Protein AF-A0A2D7Y1S4-F1 (afdb_monomer)

Nearest PDB structures (foldseek):
  1ub0-assembly1_A-2  TM=9.879E-01  e=4.379E-06  Thermus thermophilus
  8g1h-assembly1_A-2  TM=9.974E-01  e=3.949E-05  synthetic construct
  3rm5-assembly1_B  TM=9.360E-01  e=2.233E-04  Saccharomyces cerevisiae
  4c5j-assembly1_D  TM=8.909E-01  e=1.034E-03  Staphylococcus aureus subsp. aureus Mu50
  3mbj-assembly1_A  TM=7.329E-01  e=1.699E-02  Bacteroides thetaiotaomicron VPI-5482

Mean predicted aligned error: 2.5 Å

Foldseek 3Di:
DDDADDDDDPDLQCPCLVVQLVVQLVVCVVVVDDNVVSNNVSVVLSVVQQVPFPPDDPGRHHGHNCSVVDD

Structure (mmCIF, N/CA/C/O backbone):
data_AF-A0A2D7Y1S4-F1
#
_entry.id   AF-A0A2D7Y1S4-F1
#
loop_
_atom_site.group_PDB
_atom_site.id
_atom_site.type_symbol
_atom_site.label_atom_id
_atom_site.label_alt_id
_atom_site.label_comp_id
_atom_site.label_asym_id
_atom_site.label_entity_id
_atom_site.label_seq_id
_atom_site.pdbx_PDB_ins_code
_atom_site.Cartn_x
_atom_site.Cartn_y
_atom_site.Cartn_z
_atom_site.occupancy
_atom_site.B_iso_or_equiv
_atom_site.auth_seq_id
_atom_site.auth_comp_id
_atom_site.auth_asym_id
_atom_site.auth_atom_id
_atom_site.pdbx_PDB_model_num
ATOM 1 N N . MET A 1 1 ? 3.545 -4.514 21.934 1.00 73.00 1 MET A N 1
ATOM 2 C CA . MET A 1 1 ? 4.074 -4.172 20.599 1.00 73.00 1 MET A CA 1
ATOM 3 C C . MET A 1 1 ? 3.727 -5.337 19.698 1.00 73.00 1 MET A C 1
ATOM 5 O O . MET A 1 1 ? 4.128 -6.446 20.018 1.00 73.00 1 MET A O 1
ATOM 9 N N . GLU A 1 2 ? 2.890 -5.119 18.689 1.00 90.88 2 GLU A N 1
ATOM 10 C CA . GLU A 1 2 ? 2.515 -6.168 17.735 1.00 90.88 2 GLU A CA 1
ATOM 11 C C . GLU A 1 2 ? 3.478 -6.127 16.545 1.00 90.88 2 GLU A C 1
ATOM 13 O O . GLU A 1 2 ? 3.807 -5.043 16.065 1.00 90.88 2 GLU A O 1
ATOM 18 N N . ILE A 1 3 ? 3.933 -7.293 16.085 1.00 94.06 3 ILE A N 1
ATOM 19 C CA . ILE A 1 3 ? 4.749 -7.416 14.876 1.00 94.06 3 ILE A CA 1
ATOM 20 C C . ILE A 1 3 ? 3.829 -7.826 13.726 1.00 94.06 3 ILE A C 1
ATOM 22 O O . ILE A 1 3 ? 3.073 -8.788 13.838 1.00 94.06 3 ILE A O 1
ATOM 26 N N . MET A 1 4 ? 3.895 -7.086 12.620 1.00 95.88 4 MET A N 1
ATOM 27 C CA . MET A 1 4 ? 3.096 -7.321 11.421 1.00 95.88 4 MET A CA 1
ATOM 28 C C . MET A 1 4 ? 4.032 -7.636 10.251 1.00 95.88 4 MET A C 1
ATOM 30 O O . MET A 1 4 ? 4.694 -6.745 9.726 1.00 95.88 4 MET A O 1
ATOM 34 N N . GLU A 1 5 ? 4.076 -8.898 9.823 1.00 96.62 5 GLU A N 1
ATOM 35 C CA . GLU A 1 5 ? 5.031 -9.375 8.810 1.00 96.62 5 GLU A CA 1
ATOM 36 C C . GLU A 1 5 ? 4.337 -9.788 7.510 1.00 96.62 5 GLU A C 1
ATOM 38 O O . GLU A 1 5 ? 3.141 -10.075 7.499 1.00 96.62 5 GLU A O 1
ATOM 43 N N . ARG A 1 6 ? 5.085 -9.777 6.403 1.00 97.25 6 ARG A N 1
ATOM 44 C CA . ARG A 1 6 ? 4.721 -10.384 5.114 1.00 97.25 6 ARG A CA 1
ATOM 45 C C . ARG A 1 6 ? 5.974 -11.002 4.484 1.00 97.25 6 ARG A C 1
ATOM 47 O O . ARG A 1 6 ? 7.074 -10.518 4.765 1.00 97.25 6 ARG A O 1
ATOM 54 N N . PRO A 1 7 ? 5.844 -12.017 3.612 1.00 97.44 7 PRO A N 1
ATOM 55 C CA . PRO A 1 7 ? 6.984 -12.567 2.885 1.00 97.44 7 PRO A CA 1
ATOM 56 C C . PRO A 1 7 ? 7.748 -11.496 2.093 1.00 97.44 7 PRO A C 1
ATOM 58 O O . PRO A 1 7 ? 7.168 -10.556 1.548 1.00 97.44 7 PRO A O 1
ATOM 61 N N . ARG A 1 8 ? 9.070 -11.638 1.978 1.00 97.00 8 ARG A N 1
ATOM 62 C CA . ARG A 1 8 ? 9.869 -10.752 1.122 1.00 97.00 8 ARG A CA 1
ATOM 63 C C . ARG A 1 8 ? 9.713 -11.167 -0.340 1.00 97.00 8 ARG A C 1
ATOM 65 O O . ARG A 1 8 ? 10.178 -12.229 -0.736 1.00 97.00 8 ARG A O 1
ATOM 72 N N . ILE A 1 9 ? 9.139 -10.291 -1.157 1.00 97.62 9 ILE A N 1
ATOM 73 C CA . ILE A 1 9 ? 9.072 -10.475 -2.613 1.00 97.62 9 ILE A CA 1
ATOM 74 C C . ILE A 1 9 ? 10.428 -10.107 -3.216 1.00 97.62 9 ILE A C 1
ATOM 76 O O . ILE A 1 9 ? 10.900 -8.993 -2.999 1.00 97.62 9 ILE A O 1
ATOM 80 N N . GLN A 1 10 ? 11.063 -11.005 -3.971 1.00 97.31 10 GLN A N 1
ATOM 81 C CA . GLN A 1 10 ? 12.296 -10.696 -4.705 1.00 97.31 10 GLN A CA 1
ATOM 82 C C . GLN A 1 10 ? 11.951 -9.902 -5.970 1.00 97.31 10 GLN A C 1
ATOM 84 O O . GLN A 1 10 ? 11.438 -10.452 -6.938 1.00 97.31 10 GLN A O 1
ATOM 89 N N . THR A 1 11 ? 12.191 -8.591 -5.952 1.00 96.81 11 THR A N 1
ATOM 90 C CA . THR A 1 11 ? 11.871 -7.692 -7.068 1.00 96.81 11 THR A CA 1
ATOM 91 C C . THR A 1 11 ? 12.702 -6.414 -7.009 1.00 96.81 11 THR A C 1
ATOM 93 O O . THR A 1 11 ? 13.108 -5.977 -5.927 1.00 96.81 11 THR A O 1
ATOM 96 N N . ARG A 1 12 ? 12.922 -5.791 -8.173 1.00 96.69 12 ARG A N 1
ATOM 97 C CA . ARG A 1 12 ? 13.491 -4.438 -8.295 1.00 96.69 12 ARG A CA 1
ATOM 98 C C . ARG A 1 12 ? 12.452 -3.332 -8.090 1.00 96.69 12 ARG A C 1
ATOM 100 O O . ARG A 1 12 ? 12.824 -2.178 -7.888 1.00 96.69 12 ARG A O 1
ATOM 107 N N . HIS A 1 13 ? 11.166 -3.673 -8.166 1.00 97.62 13 HIS A N 1
ATOM 108 C CA . HIS A 1 13 ? 10.058 -2.723 -8.129 1.00 97.62 13 HIS A CA 1
ATOM 109 C C . HIS A 1 13 ? 9.731 -2.308 -6.693 1.00 97.62 13 HIS A C 1
ATOM 111 O O . HIS A 1 13 ? 8.821 -2.832 -6.057 1.00 97.62 13 HIS A O 1
ATOM 117 N N . THR A 1 14 ? 10.544 -1.401 -6.157 1.00 96.56 14 THR A N 1
ATOM 118 C CA . THR A 1 14 ? 10.467 -0.945 -4.762 1.00 96.56 14 THR A CA 1
ATOM 119 C C . THR A 1 14 ? 10.322 0.568 -4.635 1.00 96.56 14 THR A C 1
ATOM 121 O O . THR A 1 14 ? 10.291 1.088 -3.519 1.00 96.56 14 THR A O 1
ATOM 124 N N . HIS A 1 15 ? 10.259 1.302 -5.748 1.00 97.94 15 HIS A N 1
ATOM 125 C CA . HIS A 1 15 ? 10.055 2.742 -5.693 1.00 97.94 15 HIS A CA 1
ATOM 126 C C . HIS A 1 15 ? 8.634 3.049 -5.213 1.00 97.94 15 HIS A C 1
ATOM 128 O O . HIS A 1 15 ? 7.658 2.481 -5.700 1.00 97.94 15 HIS A O 1
ATOM 134 N N . GLY A 1 16 ? 8.532 3.938 -4.226 1.00 97.56 16 GLY A N 1
ATOM 135 C CA . GLY A 1 16 ? 7.259 4.331 -3.631 1.00 97.56 16 GLY A CA 1
ATOM 136 C C . GLY A 1 16 ? 6.749 3.425 -2.508 1.00 97.56 16 GLY A C 1
ATOM 137 O O . GLY A 1 16 ? 5.660 3.691 -2.015 1.00 97.56 16 GLY A O 1
ATOM 138 N N . THR A 1 17 ? 7.490 2.412 -2.040 1.00 98.06 17 THR A N 1
ATOM 139 C CA . THR A 1 17 ? 7.026 1.504 -0.963 1.00 98.06 17 THR A CA 1
ATOM 140 C C . THR A 1 17 ? 6.625 2.246 0.316 1.00 98.06 17 THR A C 1
ATOM 142 O O . THR A 1 17 ? 5.501 2.096 0.790 1.00 98.06 17 THR A O 1
ATOM 145 N N . GLY A 1 18 ? 7.505 3.103 0.844 1.00 98.25 18 GLY A N 1
ATOM 146 C CA . GLY A 1 18 ? 7.231 3.884 2.055 1.00 98.25 18 GLY A CA 1
ATOM 147 C C . GLY A 1 18 ? 6.082 4.879 1.880 1.00 98.25 18 GLY A C 1
ATOM 148 O O . GLY A 1 18 ? 5.190 4.942 2.724 1.00 98.25 18 GLY A O 1
ATOM 149 N N . CYS A 1 19 ? 6.061 5.608 0.759 1.00 98.56 19 CYS A N 1
ATOM 150 C CA . CYS A 1 19 ? 4.984 6.547 0.440 1.00 98.56 19 CYS A CA 1
ATOM 151 C C . CYS A 1 19 ? 3.635 5.827 0.332 1.00 98.56 19 CYS A C 1
ATOM 153 O O . CYS A 1 19 ? 2.662 6.258 0.935 1.00 98.56 19 CYS A O 1
ATOM 155 N N . THR A 1 20 ? 3.598 4.691 -0.365 1.00 98.62 20 THR A N 1
ATOM 156 C CA . THR A 1 20 ? 2.394 3.868 -0.532 1.00 98.62 20 THR A CA 1
ATOM 157 C C . THR A 1 20 ? 1.875 3.368 0.809 1.00 98.62 20 THR A C 1
ATOM 159 O O . THR A 1 20 ? 0.682 3.494 1.072 1.00 98.62 20 THR A O 1
ATOM 162 N N . LEU A 1 21 ? 2.755 2.849 1.674 1.00 98.75 21 LEU A N 1
ATOM 163 C CA . LEU A 1 21 ? 2.366 2.385 3.006 1.00 98.75 21 LEU A CA 1
ATOM 164 C C . LEU A 1 21 ? 1.767 3.523 3.834 1.00 98.75 21 LEU A C 1
ATOM 166 O O . LEU A 1 21 ? 0.668 3.382 4.361 1.00 98.75 21 LEU A O 1
ATOM 170 N N . ALA A 1 22 ? 2.458 4.663 3.914 1.00 98.81 22 ALA A N 1
ATOM 171 C CA . ALA A 1 22 ? 2.001 5.811 4.691 1.00 98.81 22 ALA A CA 1
ATOM 172 C C . ALA A 1 22 ? 0.668 6.372 4.166 1.00 98.81 22 ALA A C 1
ATOM 174 O O . ALA A 1 22 ? -0.244 6.626 4.952 1.00 98.81 22 ALA A O 1
ATOM 175 N N . SER A 1 23 ? 0.523 6.513 2.844 1.00 98.81 23 SER A N 1
ATOM 176 C CA . SER A 1 23 ? -0.719 6.970 2.213 1.00 98.81 23 SER A CA 1
ATOM 177 C C . SER A 1 23 ? -1.874 5.995 2.439 1.00 98.81 23 SER A C 1
ATOM 179 O O . SER A 1 23 ? -2.982 6.435 2.738 1.00 98.81 23 SER A O 1
ATOM 181 N N . ALA A 1 24 ? -1.630 4.685 2.346 1.00 98.69 24 ALA A N 1
ATOM 182 C CA . ALA A 1 24 ? -2.649 3.677 2.615 1.00 98.69 24 ALA A CA 1
ATOM 183 C C . ALA A 1 24 ? -3.077 3.686 4.091 1.00 98.69 24 ALA A C 1
ATOM 185 O O . ALA A 1 24 ? -4.274 3.672 4.357 1.00 98.69 24 ALA A O 1
ATOM 186 N N . ILE A 1 25 ? -2.141 3.803 5.043 1.00 98.88 25 ILE A N 1
ATOM 187 C CA . ILE A 1 25 ? -2.470 3.953 6.474 1.00 98.88 25 ILE A CA 1
ATOM 188 C C . ILE A 1 25 ? -3.345 5.191 6.684 1.00 98.88 25 ILE A C 1
ATOM 190 O O . ILE A 1 25 ? -4.403 5.099 7.303 1.00 98.88 25 ILE A O 1
ATOM 194 N N . ALA A 1 26 ? -2.938 6.342 6.141 1.00 98.88 26 ALA A N 1
ATOM 195 C CA . ALA A 1 26 ? -3.685 7.588 6.280 1.00 98.88 26 ALA A CA 1
ATOM 196 C C . ALA A 1 26 ? -5.108 7.481 5.704 1.00 98.88 26 ALA A C 1
ATOM 198 O O . ALA A 1 26 ? -6.063 7.915 6.345 1.00 98.88 26 ALA A O 1
ATOM 199 N N . ALA A 1 27 ? -5.267 6.857 4.533 1.00 98.75 27 ALA A N 1
ATOM 200 C CA . ALA A 1 27 ? -6.576 6.636 3.921 1.00 98.75 27 ALA A CA 1
ATOM 201 C C . ALA A 1 27 ? -7.467 5.715 4.771 1.00 98.75 27 ALA A C 1
ATOM 203 O O . ALA A 1 27 ? -8.649 5.995 4.949 1.00 98.75 27 ALA A O 1
ATOM 204 N N . ARG A 1 28 ? -6.904 4.640 5.334 1.00 98.69 28 ARG A N 1
ATOM 205 C CA . ARG A 1 28 ? -7.619 3.684 6.197 1.00 98.69 28 ARG A CA 1
ATOM 206 C C . ARG A 1 28 ? -8.084 4.328 7.501 1.00 98.69 28 ARG A C 1
AT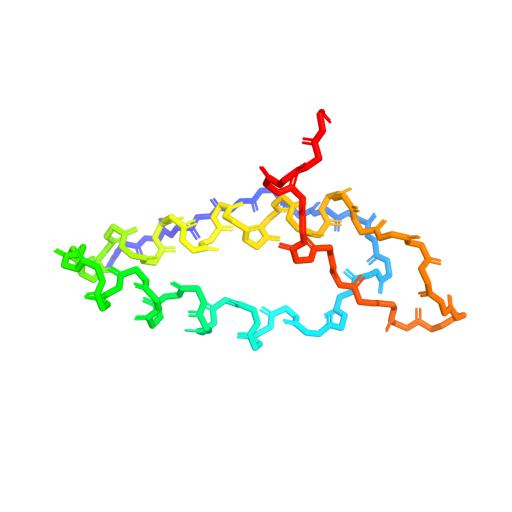OM 208 O O . ARG A 1 28 ? -9.247 4.190 7.871 1.00 98.69 28 ARG A O 1
ATOM 215 N N . LEU A 1 29 ? -7.217 5.122 8.128 1.00 98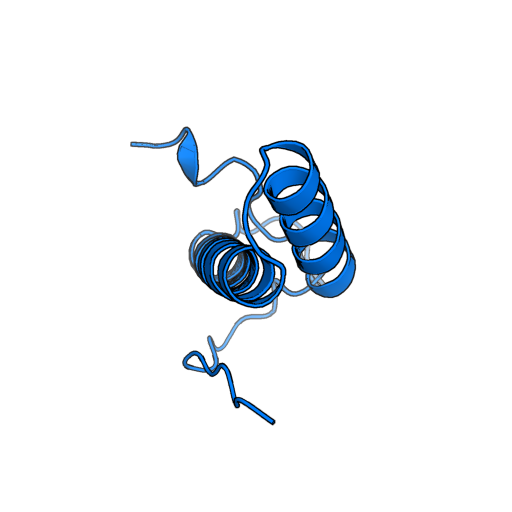.88 29 LEU A N 1
ATOM 216 C CA . LEU A 1 29 ? -7.575 5.936 9.292 1.00 98.88 29 LEU A CA 1
ATOM 217 C C . LEU A 1 29 ? -8.695 6.934 8.967 1.00 98.88 29 LEU A C 1
ATOM 219 O O . LEU A 1 29 ? -9.638 7.070 9.741 1.00 98.88 29 LEU A O 1
ATOM 223 N N . ALA A 1 30 ? -8.635 7.601 7.809 1.00 98.75 30 ALA A N 1
ATOM 224 C CA . ALA A 1 30 ? -9.681 8.529 7.374 1.00 98.75 30 ALA A CA 1
ATOM 225 C C . ALA A 1 30 ? -11.039 7.841 7.125 1.00 98.75 30 ALA A C 1
ATOM 227 O O . ALA A 1 30 ? -12.079 8.483 7.247 1.00 98.75 30 ALA A O 1
ATOM 228 N N . MET A 1 31 ? -11.039 6.539 6.821 1.00 98.38 31 MET A N 1
ATOM 229 C CA . MET A 1 31 ? -12.248 5.712 6.709 1.00 98.38 31 MET A CA 1
ATOM 230 C C . MET A 1 31 ? -12.757 5.180 8.060 1.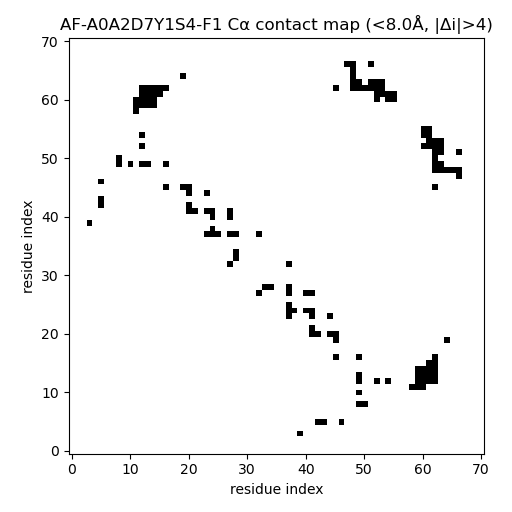00 98.38 31 MET A C 1
ATOM 232 O O . MET A 1 31 ? -13.776 4.493 8.094 1.00 98.38 31 MET A O 1
ATOM 236 N N . GLY A 1 32 ? -12.089 5.506 9.171 1.00 98.56 32 GLY A N 1
ATOM 237 C CA . GLY A 1 32 ? -12.511 5.136 10.523 1.00 98.56 32 GLY A CA 1
ATOM 238 C C . GLY A 1 32 ? -11.954 3.806 11.035 1.00 98.56 32 GLY A C 1
ATOM 239 O O . GLY A 1 32 ? -12.419 3.323 12.067 1.00 98.56 32 GLY A O 1
ATOM 240 N N . GLU A 1 33 ? -10.969 3.208 10.355 1.00 98.69 33 GLU A N 1
ATOM 241 C CA . GLU A 1 33 ? -10.283 2.019 10.874 1.00 98.69 33 GLU A CA 1
ATOM 242 C C . GLU A 1 33 ? -9.459 2.355 12.131 1.00 98.69 33 GLU A C 1
ATOM 244 O O . GLU A 1 33 ? -8.931 3.462 12.284 1.00 98.69 33 GLU A O 1
ATOM 249 N N . SER A 1 34 ? -9.317 1.380 13.037 1.00 98.44 34 SER A N 1
ATOM 250 C CA . SER A 1 34 ? -8.393 1.499 14.168 1.00 98.44 34 SER A CA 1
ATOM 251 C C . SER A 1 34 ? -6.946 1.568 13.663 1.00 98.44 34 SER A C 1
ATOM 253 O O . SER A 1 34 ? -6.638 1.079 12.578 1.00 98.44 34 SER A O 1
ATOM 255 N N . LEU A 1 35 ? -6.021 2.145 14.439 1.00 97.94 35 LEU A N 1
ATOM 256 C CA . LEU A 1 35 ? -4.619 2.231 14.010 1.00 97.94 35 LEU A CA 1
ATOM 257 C C . LEU A 1 35 ? -3.996 0.852 13.690 1.00 97.94 35 LEU A C 1
ATOM 259 O O . LEU A 1 35 ? -3.382 0.738 12.628 1.00 97.94 35 LEU A O 1
ATOM 263 N N . PRO A 1 36 ? -4.144 -0.197 14.526 1.00 97.81 36 PRO A N 1
ATOM 264 C CA . PRO A 1 36 ? -3.643 -1.52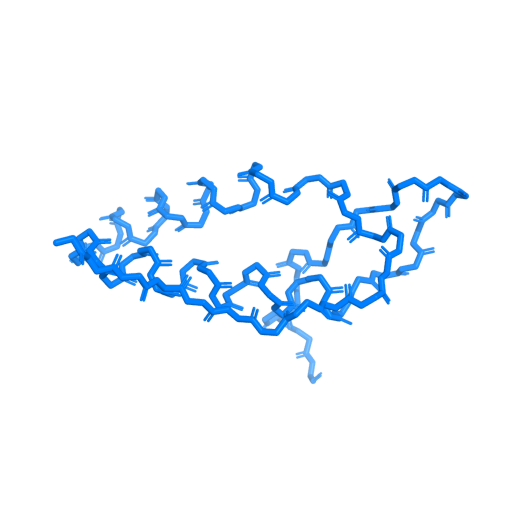8 14.182 1.00 97.81 36 PRO A CA 1
ATOM 265 C C . PRO A 1 36 ? -4.248 -2.093 12.891 1.00 97.81 36 PRO A C 1
ATOM 267 O O . PRO A 1 36 ? -3.515 -2.647 12.071 1.00 97.81 36 PRO A O 1
ATOM 270 N N . ASP A 1 37 ? -5.555 -1.922 12.679 1.00 98.25 37 ASP A N 1
ATOM 271 C CA . ASP A 1 37 ? -6.227 -2.426 11.476 1.00 98.25 37 ASP A CA 1
ATOM 272 C C . ASP A 1 37 ? -5.783 -1.657 10.230 1.00 98.25 37 ASP A C 1
ATOM 274 O O . ASP A 1 37 ? -5.415 -2.270 9.231 1.00 98.25 37 ASP A O 1
ATOM 278 N N . ALA A 1 38 ? -5.679 -0.330 10.322 1.00 98.62 38 ALA A N 1
ATOM 279 C CA . ALA A 1 38 ? -5.193 0.518 9.241 1.00 98.62 38 ALA A CA 1
ATOM 280 C C . ALA A 1 38 ? -3.775 0.127 8.799 1.00 98.62 38 ALA A C 1
ATOM 282 O O . ALA A 1 38 ? -3.501 0.046 7.601 1.00 98.62 38 ALA A O 1
ATOM 283 N N . VAL A 1 39 ? -2.875 -0.156 9.751 1.00 98.38 39 VAL A N 1
ATOM 284 C CA . VAL A 1 39 ? -1.510 -0.627 9.457 1.00 98.38 39 VAL A CA 1
ATOM 285 C C . VAL A 1 39 ? -1.529 -2.015 8.824 1.00 98.38 39 VAL A C 1
ATOM 287 O O . VAL A 1 39 ? -0.808 -2.244 7.850 1.00 98.38 39 VAL A O 1
ATOM 290 N N . ARG A 1 40 ? -2.370 -2.929 9.322 1.00 98.12 40 ARG A N 1
ATOM 291 C CA . ARG A 1 40 ? -2.492 -4.281 8.766 1.00 98.12 40 ARG A CA 1
ATOM 292 C C . ARG A 1 40 ? -2.989 -4.239 7.321 1.00 98.12 40 ARG A C 1
ATOM 294 O O . ARG A 1 40 ? -2.309 -4.752 6.433 1.00 98.12 40 ARG A O 1
ATOM 301 N N . THR A 1 41 ? -4.100 -3.549 7.076 1.00 98.19 41 THR A N 1
ATOM 302 C CA . THR A 1 41 ? -4.707 -3.417 5.749 1.00 98.19 41 THR A CA 1
ATOM 303 C C . THR A 1 41 ? -3.779 -2.696 4.771 1.00 98.19 41 THR A C 1
ATOM 305 O O . THR A 1 41 ? -3.654 -3.097 3.614 1.00 98.19 41 THR A O 1
ATOM 308 N N . ALA A 1 42 ? -3.083 -1.645 5.215 1.00 98.50 42 ALA A N 1
ATOM 309 C CA . ALA A 1 42 ? -2.112 -0.934 4.386 1.00 98.50 42 ALA A CA 1
ATOM 310 C C . ALA A 1 42 ? -0.883 -1.789 4.041 1.00 98.50 42 ALA A C 1
ATOM 312 O O . ALA A 1 42 ? -0.374 -1.712 2.921 1.00 98.50 42 ALA A O 1
ATOM 313 N N . GLY A 1 43 ? -0.420 -2.617 4.980 1.00 98.44 43 GLY A N 1
ATOM 314 C CA . GLY A 1 43 ? 0.662 -3.571 4.751 1.00 98.44 43 GLY A CA 1
ATOM 315 C C . GLY A 1 43 ? 0.303 -4.607 3.688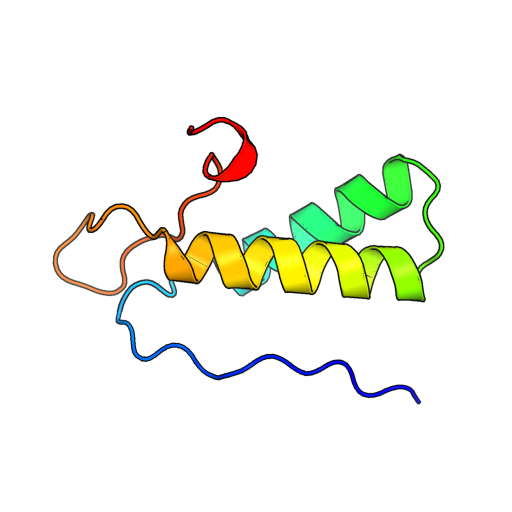 1.00 98.44 43 GLY A C 1
ATOM 316 O O . GLY A 1 43 ? 1.112 -4.875 2.800 1.00 98.44 43 GLY A O 1
ATOM 317 N N . ASP A 1 44 ? -0.920 -5.136 3.735 1.00 98.38 44 ASP A N 1
ATOM 318 C CA . ASP A 1 44 ? -1.418 -6.099 2.744 1.00 98.38 44 ASP A CA 1
ATOM 319 C C . ASP A 1 44 ? -1.589 -5.435 1.374 1.00 98.38 44 ASP A C 1
ATOM 321 O O . ASP A 1 44 ? -1.172 -5.984 0.352 1.00 98.38 44 ASP A O 1
ATOM 325 N N . TYR A 1 45 ? -2.092 -4.197 1.360 1.00 98.62 45 TYR A N 1
ATOM 326 C CA . TYR A 1 45 ? -2.202 -3.402 0.143 1.00 98.62 45 TYR A CA 1
ATOM 327 C C . TYR A 1 45 ? -0.850 -3.131 -0.523 1.00 98.62 45 TYR A C 1
AT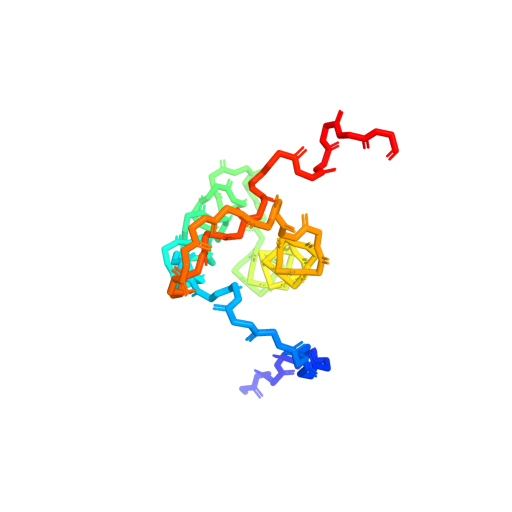OM 329 O O . TYR A 1 45 ? -0.725 -3.294 -1.738 1.00 98.62 45 TYR A O 1
ATOM 337 N N . LEU A 1 46 ? 0.168 -2.741 0.250 1.00 98.62 46 LEU A N 1
ATOM 338 C CA . LEU A 1 46 ? 1.513 -2.534 -0.284 1.00 98.62 46 LEU A CA 1
ATOM 339 C C . LEU A 1 46 ? 2.121 -3.850 -0.781 1.00 98.62 46 LEU A C 1
ATOM 341 O O . LEU A 1 46 ? 2.758 -3.864 -1.833 1.00 98.62 46 LEU A O 1
ATOM 345 N N . HIS A 1 47 ? 1.961 -4.939 -0.028 1.00 98.56 47 HIS A N 1
ATOM 346 C CA . HIS A 1 47 ? 2.529 -6.229 -0.404 1.00 98.56 47 HIS A CA 1
ATOM 347 C C . HIS A 1 47 ? 2.030 -6.668 -1.786 1.00 98.56 47 HIS A C 1
ATOM 349 O O . HIS A 1 47 ? 2.838 -7.014 -2.649 1.00 98.56 47 HIS A O 1
ATOM 355 N N . GLU A 1 48 ? 0.727 -6.537 -2.039 1.00 98.19 48 GLU A N 1
ATOM 356 C CA . GLU A 1 48 ? 0.156 -6.880 -3.340 1.00 98.19 48 GLU A CA 1
ATOM 357 C C . GLU A 1 48 ? 0.513 -5.861 -4.435 1.00 98.19 48 GLU A C 1
ATOM 359 O O . GLU A 1 48 ? 0.788 -6.248 -5.571 1.00 98.19 48 GLU A O 1
ATOM 364 N N . ALA A 1 49 ? 0.639 -4.572 -4.101 1.00 98.25 49 ALA A N 1
ATOM 365 C CA . ALA A 1 49 ? 1.129 -3.559 -5.041 1.00 98.25 49 ALA A CA 1
ATOM 366 C C . ALA A 1 49 ? 2.559 -3.853 -5.533 1.00 98.25 49 ALA A C 1
ATOM 368 O O . ALA A 1 49 ? 2.887 -3.601 -6.694 1.00 98.25 49 ALA A O 1
ATOM 369 N N . ILE A 1 50 ? 3.421 -4.393 -4.665 1.00 98.25 50 ILE A N 1
ATOM 370 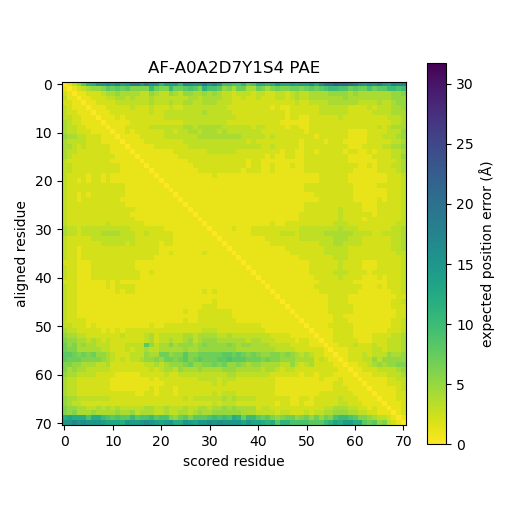C CA . ILE A 1 50 ? 4.769 -4.847 -5.033 1.00 98.25 50 ILE A CA 1
ATOM 371 C C . ILE A 1 50 ? 4.684 -6.110 -5.901 1.00 98.25 50 ILE A C 1
ATOM 373 O O . ILE A 1 50 ? 5.384 -6.206 -6.909 1.00 98.25 50 ILE A O 1
ATOM 377 N N . ASN A 1 51 ? 3.830 -7.064 -5.519 1.00 97.62 51 ASN A N 1
ATOM 378 C CA . ASN A 1 51 ? 3.641 -8.331 -6.228 1.00 97.62 51 ASN A CA 1
ATOM 379 C C . ASN A 1 51 ? 3.168 -8.123 -7.676 1.00 97.62 51 ASN A C 1
ATOM 381 O O . ASN A 1 51 ? 3.635 -8.796 -8.591 1.00 97.62 51 ASN A O 1
ATOM 385 N N . ARG A 1 52 ? 2.287 -7.139 -7.894 1.00 97.12 52 ARG A N 1
ATOM 386 C CA . ARG A 1 52 ? 1.712 -6.815 -9.210 1.00 97.12 52 ARG A CA 1
ATOM 387 C C . ARG A 1 52 ? 2.413 -5.676 -9.946 1.00 97.12 52 ARG A C 1
ATOM 389 O O . ARG A 1 52 ? 1.846 -5.130 -10.892 1.00 97.12 52 ARG A O 1
ATOM 396 N N . ALA A 1 53 ? 3.615 -5.288 -9.517 1.00 96.38 53 ALA A N 1
ATOM 397 C CA . ALA A 1 53 ? 4.316 -4.142 -10.081 1.00 96.38 53 ALA A CA 1
ATOM 398 C C . ALA A 1 53 ? 4.372 -4.191 -11.627 1.00 96.38 53 ALA A C 1
ATOM 400 O O . ALA A 1 53 ? 4.696 -5.230 -12.203 1.00 96.38 53 ALA A O 1
ATOM 401 N N . PRO A 1 54 ? 4.113 -3.069 -12.327 1.00 93.75 54 PRO A N 1
ATOM 402 C CA . PRO A 1 54 ? 3.813 -3.066 -13.763 1.00 93.75 54 PRO A CA 1
ATOM 403 C C . PRO A 1 54 ? 5.042 -3.224 -14.676 1.00 93.75 54 PRO A C 1
ATOM 405 O O . PRO A 1 54 ? 4.930 -3.078 -15.889 1.00 93.75 54 PRO A O 1
ATOM 408 N N . GLY A 1 55 ? 6.233 -3.466 -14.123 1.00 94.56 55 GLY A N 1
ATOM 409 C CA . GLY A 1 55 ? 7.445 -3.666 -14.922 1.00 94.56 55 GLY A CA 1
ATOM 410 C C . GLY A 1 55 ? 8.100 -2.389 -15.467 1.00 94.56 55 GLY A C 1
ATOM 411 O O . GLY A 1 55 ? 9.079 -2.492 -16.200 1.00 94.56 55 GLY A O 1
ATOM 412 N N . PHE A 1 56 ? 7.617 -1.192 -15.111 1.00 94.75 56 PHE A N 1
ATOM 413 C CA . PHE A 1 56 ? 8.123 0.070 -15.669 1.00 94.75 56 PHE A CA 1
ATOM 414 C C . PHE A 1 56 ? 9.536 0.445 -15.201 1.00 94.75 56 PHE A C 1
ATOM 416 O O . PHE A 1 56 ? 9.893 0.252 -14.035 1.00 94.75 56 PHE A O 1
ATOM 423 N N . GLY A 1 57 ? 10.286 1.077 -16.110 1.00 93.62 57 GLY A N 1
ATOM 424 C CA . GLY A 1 57 ? 11.632 1.604 -15.877 1.00 93.62 57 GLY A CA 1
ATOM 425 C C . GLY A 1 57 ? 12.740 0.544 -15.899 1.00 93.62 57 GLY A C 1
ATOM 426 O O . GLY A 1 57 ? 12.494 -0.655 -15.777 1.00 93.62 57 GLY A O 1
ATOM 427 N N . GLU A 1 58 ? 13.985 1.008 -16.039 1.00 93.62 58 GLU A N 1
ATOM 428 C CA . GLU A 1 58 ? 15.185 0.152 -16.068 1.00 93.62 58 GLU A CA 1
ATOM 429 C C . GLU A 1 58 ? 15.872 0.014 -14.694 1.00 93.62 58 GLU A C 1
ATOM 431 O O . GLU A 1 58 ? 16.708 -0.865 -14.505 1.00 93.62 58 GLU A O 1
ATOM 436 N N . GLY A 1 59 ? 15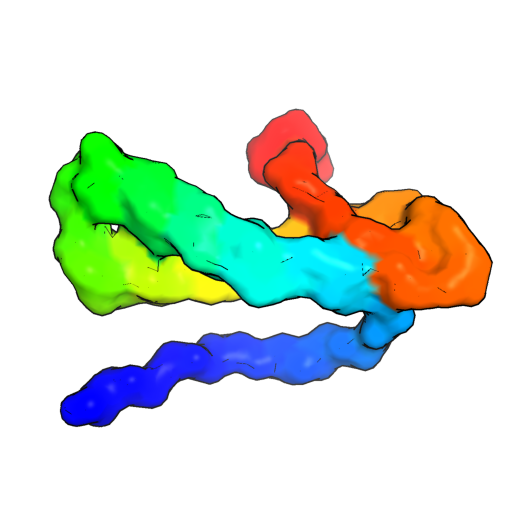.497 0.853 -13.719 1.00 93.75 59 GLY A N 1
ATOM 437 C CA . GLY A 1 59 ? 16.030 0.850 -12.351 1.00 93.75 59 GLY A CA 1
ATOM 438 C C . GLY A 1 59 ? 15.040 0.318 -11.309 1.00 93.75 59 GLY A C 1
ATOM 439 O O . GLY A 1 59 ? 14.338 -0.672 -11.524 1.00 93.75 59 GLY A O 1
ATOM 440 N N . HIS A 1 60 ? 14.964 1.000 -10.161 1.00 95.94 60 HIS A N 1
ATOM 441 C CA . HIS A 1 60 ? 13.940 0.730 -9.151 1.00 95.94 60 HIS A CA 1
ATOM 442 C C . HIS A 1 60 ? 12.574 1.207 -9.646 1.00 95.94 60 HIS A C 1
ATOM 444 O O . HIS A 1 60 ? 12.224 2.375 -9.498 1.00 95.94 60 HIS A O 1
ATOM 450 N N . GLY A 1 61 ? 11.819 0.308 -10.273 1.00 97.38 61 GLY A N 1
ATOM 451 C CA . GLY A 1 61 ? 10.499 0.634 -10.804 1.00 97.38 61 GLY A CA 1
ATOM 452 C C . GLY A 1 61 ? 9.439 0.843 -9.710 1.00 97.38 61 GLY A C 1
ATOM 453 O O . GLY A 1 61 ? 9.644 0.440 -8.558 1.00 97.38 61 GLY A O 1
ATOM 454 N N . PRO A 1 62 ? 8.302 1.465 -10.059 1.00 98.00 62 PRO A N 1
ATOM 455 C CA . PRO A 1 62 ? 7.209 1.725 -9.127 1.00 98.00 62 PRO A CA 1
ATOM 456 C C . PRO A 1 62 ? 6.437 0.447 -8.770 1.00 98.00 62 PRO A C 1
ATOM 458 O O . PRO A 1 62 ? 6.457 -0.530 -9.521 1.00 98.00 62 PRO A O 1
ATOM 461 N N . VAL A 1 63 ? 5.722 0.487 -7.645 1.00 98.00 63 VAL A N 1
ATOM 462 C CA . VAL A 1 63 ? 4.665 -0.482 -7.298 1.00 98.00 63 VAL A CA 1
ATOM 463 C C . VAL A 1 63 ? 3.385 -0.216 -8.109 1.00 98.00 63 VAL A C 1
ATOM 465 O O . VAL A 1 63 ? 3.220 0.859 -8.688 1.00 98.00 63 VAL A O 1
ATOM 468 N N . ASP A 1 64 ? 2.458 -1.172 -8.160 1.00 97.62 64 ASP A N 1
ATOM 469 C CA . ASP A 1 64 ? 1.170 -0.998 -8.841 1.00 97.62 64 ASP A CA 1
ATOM 470 C C . ASP A 1 64 ? 0.082 -0.478 -7.896 1.00 97.62 64 ASP A C 1
ATOM 472 O O . ASP A 1 64 ? -0.559 -1.256 -7.206 1.00 97.62 64 ASP A O 1
ATOM 476 N N . HIS A 1 65 ? -0.198 0.824 -7.885 1.00 97.31 65 HIS A N 1
ATOM 477 C CA . HIS A 1 65 ? -1.273 1.376 -7.046 1.00 97.31 65 HIS A CA 1
ATOM 478 C C . HIS A 1 65 ? -2.684 0.917 -7.442 1.00 97.31 65 HIS A C 1
ATOM 480 O O . HIS A 1 65 ? -3.595 0.920 -6.611 1.00 97.31 65 HIS A O 1
ATOM 486 N N . MET A 1 66 ? -2.882 0.555 -8.710 1.00 96.44 66 MET A N 1
ATOM 487 C CA . MET A 1 66 ? -4.201 0.268 -9.277 1.00 96.44 66 MET A CA 1
ATOM 488 C C . MET A 1 66 ? -4.542 -1.222 -9.231 1.00 96.44 66 MET A C 1
ATOM 490 O O . MET A 1 66 ? -5.548 -1.623 -9.811 1.00 96.44 66 MET A O 1
ATOM 494 N N . TRP A 1 67 ? -3.740 -2.042 -8.542 1.00 96.44 67 TRP A N 1
ATOM 495 C CA . TRP A 1 67 ? -3.912 -3.495 -8.497 1.00 96.44 67 TRP A CA 1
ATOM 496 C C . TRP A 1 67 ? -5.322 -3.920 -8.056 1.00 96.44 67 TRP A C 1
ATOM 498 O O . TRP A 1 67 ? -5.856 -4.883 -8.591 1.00 96.44 67 TRP A O 1
ATOM 508 N N . VAL A 1 68 ? -5.953 -3.162 -7.15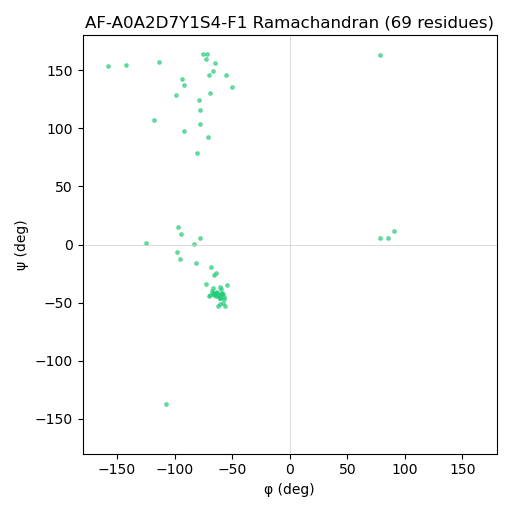0 1.00 95.19 68 VAL A N 1
ATOM 509 C CA . VAL A 1 68 ? -7.319 -3.414 -6.644 1.00 95.19 68 VAL A CA 1
ATOM 510 C C . VAL A 1 68 ? -8.420 -3.211 -7.688 1.00 95.19 68 VAL A C 1
ATOM 512 O O . VAL A 1 68 ? -9.538 -3.675 -7.494 1.00 95.19 68 VAL A O 1
ATOM 515 N N . LEU A 1 69 ? -8.130 -2.478 -8.766 1.00 95.00 69 LEU A N 1
ATOM 516 C CA . LEU A 1 69 ? -9.075 -2.195 -9.851 1.00 95.00 69 LEU A CA 1
ATOM 517 C C . LEU A 1 69 ? -8.890 -3.138 -11.044 1.00 95.00 69 LEU A C 1
ATOM 519 O O . LEU A 1 69 ? -9.648 -3.057 -12.010 1.00 95.00 69 LEU A O 1
ATOM 523 N N . ARG A 1 70 ? -7.856 -3.986 -11.016 1.00 82.50 70 ARG A N 1
ATOM 524 C CA . ARG A 1 70 ? -7.554 -4.925 -12.094 1.00 82.50 70 ARG A CA 1
ATOM 525 C C . ARG A 1 70 ? -8.205 -6.282 -11.794 1.00 82.50 70 ARG A C 1
ATOM 527 O O . ARG A 1 70 ? -8.256 -6.656 -10.623 1.00 82.50 70 ARG A O 1
ATOM 534 N N . PRO A 1 71 ? -8.716 -6.981 -12.823 1.00 73.50 71 PRO A N 1
ATOM 535 C CA . PRO A 1 71 ? -9.296 -8.313 -12.665 1.00 73.50 71 PRO A CA 1
ATOM 536 C C . PRO A 1 71 ? -8.290 -9.339 -12.122 1.00 73.50 71 PRO A C 1
ATOM 538 O O . PRO A 1 71 ? -7.060 -9.136 -12.279 1.00 73.50 71 PRO A O 1
#

Secondary structure (DSSP, 8-state):
------PPP--S--BTHHHHHHHHHHHHHHTT--HHHHHHHHHHHHHHHHHT----SSSSPBP-TTGGG--

Solvent-accessible surface area (backbone atoms only — not comparable to full-atom values): 4223 Å² total; per-residue (Å²): 139,87,86,87,86,77,85,86,77,92,72,61,37,57,35,58,53,69,60,48,33,52,52,37,25,54,54,31,42,74,73,68,43,54,71,71,53,13,49,52,55,16,51,55,52,44,53,50,15,41,74,58,31,77,72,50,73,94,63,66,12,45,44,23,88,61,57,89,79,51,135

pLDDT: mean 96.44, std 4.61, range [73.0, 98.88]

Radius of gyration: 12.57 Å; Cα contacts (8 Å, |Δi|>4): 78; chains: 1; bounding box: 28×21×37 Å

Sequence (71 aa):
MEIMERPRIQTRHTHGTGCTLASAIAARLAMGESLPDAVRTAGDYLHEAINRAPGFGEGHGPVDHMWVLRP